Protein AF-A0A2D5JMF5-F1 (afdb_monomer_lite)

Structure (mmCIF, N/CA/C/O backbone):
data_AF-A0A2D5JMF5-F1
#
_entry.id   AF-A0A2D5JMF5-F1
#
loop_
_atom_site.group_PDB
_atom_site.id
_atom_site.type_symbol
_atom_site.label_atom_id
_atom_site.label_alt_id
_atom_site.label_comp_id
_atom_site.label_asym_id
_atom_site.label_entity_id
_atom_site.label_seq_id
_atom_site.pdbx_PDB_ins_code
_atom_site.Cartn_x
_atom_site.Cartn_y
_atom_site.Cartn_z
_atom_site.occupancy
_atom_site.B_iso_or_equiv
_atom_site.auth_seq_id
_atom_site.auth_comp_id
_atom_site.auth_asym_id
_atom_site.auth_atom_id
_atom_site.pdbx_PDB_model_num
ATOM 1 N N . MET A 1 1 ? 34.576 54.317 28.837 1.00 41.66 1 MET A N 1
ATOM 2 C CA . MET A 1 1 ? 33.574 53.953 27.805 1.00 41.66 1 MET A CA 1
ATOM 3 C C . MET A 1 1 ? 33.519 52.434 27.679 1.00 41.66 1 MET A C 1
ATOM 5 O O . MET A 1 1 ? 34.526 51.834 27.333 1.00 41.66 1 MET A O 1
ATOM 9 N N . LYS A 1 2 ? 32.394 51.793 28.027 1.00 44.47 2 LYS A N 1
ATOM 10 C CA . LYS A 1 2 ? 32.221 50.331 27.907 1.00 44.47 2 LYS A CA 1
ATOM 11 C C . LYS A 1 2 ? 31.747 49.997 26.491 1.00 44.47 2 LYS A C 1
ATOM 13 O O . LYS A 1 2 ? 30.650 50.395 26.106 1.00 44.47 2 LYS A O 1
ATOM 18 N N . LEU A 1 3 ? 32.570 49.282 25.722 1.00 55.34 3 LEU A N 1
ATOM 19 C CA . LEU A 1 3 ? 32.181 48.731 24.423 1.00 55.34 3 LEU A CA 1
ATOM 20 C C . LEU A 1 3 ? 31.065 47.698 24.623 1.00 55.34 3 LEU A C 1
ATOM 22 O O . LEU A 1 3 ? 31.270 46.625 25.186 1.00 55.34 3 LEU A O 1
ATOM 26 N N . VAL A 1 4 ? 29.865 48.037 24.161 1.00 51.94 4 VAL A N 1
ATOM 27 C CA . VAL A 1 4 ? 28.694 47.160 24.208 1.00 51.94 4 VAL A CA 1
ATOM 28 C C . VAL A 1 4 ? 28.805 46.129 23.079 1.00 51.94 4 VAL A C 1
ATOM 30 O O . VAL A 1 4 ? 28.358 46.346 21.954 1.00 51.94 4 VAL A O 1
ATOM 33 N N . TRP A 1 5 ? 29.399 44.978 23.398 1.00 46.09 5 TRP A N 1
ATOM 34 C CA . TRP A 1 5 ? 29.569 43.810 22.515 1.00 46.09 5 TRP A CA 1
ATOM 35 C C . TRP A 1 5 ? 28.243 43.145 22.078 1.00 46.09 5 TRP A C 1
ATOM 37 O O . TRP A 1 5 ? 28.237 42.218 21.271 1.00 46.09 5 TRP A O 1
ATOM 47 N N . SER A 1 6 ? 27.087 43.614 22.566 1.00 54.00 6 SER A N 1
ATOM 48 C CA . SER A 1 6 ? 25.776 43.015 22.263 1.00 54.00 6 SER A CA 1
ATOM 49 C C . SER A 1 6 ? 25.267 43.299 20.843 1.00 54.00 6 SER A C 1
ATOM 51 O O . SER A 1 6 ? 24.358 42.614 20.370 1.00 54.00 6 SER A O 1
ATOM 53 N N . LYS A 1 7 ? 25.860 44.264 20.121 1.00 50.06 7 LYS A N 1
ATOM 54 C CA . LYS A 1 7 ? 25.483 44.565 18.727 1.00 50.06 7 LYS A CA 1
ATOM 55 C C . LYS A 1 7 ? 26.023 43.553 17.703 1.00 50.06 7 LYS A C 1
ATOM 57 O O . LYS A 1 7 ? 25.417 43.424 16.644 1.00 50.06 7 LYS A O 1
ATOM 62 N N . PHE A 1 8 ? 27.068 42.781 18.025 1.00 52.00 8 PHE A N 1
ATOM 63 C CA . PHE A 1 8 ? 27.609 41.733 17.138 1.00 52.00 8 PHE A CA 1
ATOM 64 C C . PHE A 1 8 ? 26.951 40.356 17.325 1.00 52.00 8 PHE A C 1
ATOM 66 O O . PHE A 1 8 ? 27.032 39.504 16.443 1.00 52.00 8 PHE A O 1
ATOM 73 N N . ALA A 1 9 ? 26.200 40.147 18.410 1.00 52.56 9 ALA A N 1
ATOM 74 C CA . ALA A 1 9 ? 25.486 38.894 18.684 1.00 52.56 9 ALA A CA 1
ATOM 75 C C . ALA A 1 9 ? 24.238 38.662 17.794 1.00 52.56 9 ALA A C 1
ATOM 77 O O . ALA A 1 9 ? 23.457 37.744 18.037 1.00 52.56 9 ALA A O 1
ATOM 78 N N . LYS A 1 10 ? 24.023 39.498 16.766 1.00 51.50 10 LYS A N 1
ATOM 79 C CA . LYS A 1 10 ? 22.882 39.439 15.832 1.00 51.50 10 LYS A CA 1
ATOM 80 C C . LYS A 1 10 ? 23.223 38.844 14.461 1.00 51.50 10 LYS A C 1
ATOM 82 O O . LYS A 1 10 ? 22.414 38.966 13.540 1.00 51.50 10 LYS A O 1
ATOM 87 N N . ILE A 1 11 ? 24.359 38.158 14.300 1.00 56.47 11 ILE A N 1
ATOM 88 C CA . ILE A 1 11 ? 24.559 37.297 13.126 1.00 56.47 11 ILE A CA 1
ATOM 89 C C . ILE A 1 11 ? 23.639 36.088 13.299 1.00 56.47 11 ILE A C 1
ATOM 91 O O . ILE A 1 11 ? 23.946 35.113 13.984 1.00 56.47 11 ILE A O 1
ATOM 95 N N . LYS A 1 12 ? 22.440 36.221 12.724 1.00 57.72 12 LYS A N 1
ATOM 96 C CA . LYS A 1 12 ? 21.429 35.175 12.599 1.00 57.72 12 LYS A CA 1
ATOM 97 C C . LYS A 1 12 ? 22.134 33.891 12.171 1.00 57.72 12 LYS A C 1
ATOM 99 O O . LYS A 1 12 ? 22.799 33.881 11.140 1.00 57.72 12 LYS A O 1
ATOM 104 N N . LYS A 1 13 ? 21.991 32.845 12.994 1.00 60.16 13 LYS A N 1
ATOM 105 C CA . LYS A 1 13 ? 22.364 31.450 12.719 1.00 60.16 13 LYS A CA 1
ATOM 106 C C . LYS A 1 13 ? 22.439 31.207 11.212 1.00 60.16 13 LYS A C 1
ATOM 108 O O . LYS A 1 13 ? 21.403 31.252 10.552 1.00 60.16 13 LYS A O 1
ATOM 113 N N . ILE A 1 14 ? 23.639 30.961 10.690 1.00 66.56 14 ILE A N 1
ATOM 114 C CA . ILE A 1 14 ? 23.847 30.548 9.301 1.00 66.56 14 ILE A CA 1
ATOM 115 C C . ILE A 1 14 ? 23.024 29.267 9.114 1.00 66.56 14 ILE A C 1
ATOM 117 O O . ILE A 1 14 ? 23.420 28.192 9.570 1.00 66.56 14 ILE A O 1
ATOM 121 N N . GLN A 1 15 ? 21.825 29.385 8.537 1.00 65.81 15 GLN A N 1
ATOM 122 C CA . GLN A 1 15 ? 21.011 28.236 8.164 1.00 65.81 15 GLN A CA 1
ATOM 123 C C . GLN A 1 15 ? 21.788 27.517 7.068 1.00 65.81 15 GLN A C 1
ATOM 125 O O . GLN A 1 15 ? 21.797 27.948 5.918 1.00 65.81 15 GLN A O 1
ATOM 130 N N . LYS A 1 16 ? 22.507 26.453 7.445 1.00 73.62 16 LYS A N 1
ATOM 131 C CA . LYS A 1 16 ? 23.192 25.592 6.484 1.00 73.62 16 LYS A CA 1
ATOM 132 C C . LYS A 1 16 ? 22.157 25.121 5.467 1.00 73.62 16 LYS A C 1
ATOM 134 O O . LYS A 1 16 ? 21.180 24.467 5.837 1.00 73.62 16 LYS A O 1
ATOM 139 N N . LEU A 1 17 ? 22.377 25.476 4.204 1.00 73.44 17 LEU A N 1
ATOM 140 C CA . LEU A 1 17 ? 21.601 24.949 3.090 1.00 73.44 17 LEU A CA 1
ATOM 141 C C . LEU A 1 17 ? 21.678 23.414 3.140 1.00 73.44 17 LEU A C 1
ATOM 143 O O . LEU A 1 17 ? 22.751 22.869 3.429 1.00 73.44 17 LEU A O 1
ATOM 147 N N . PRO A 1 18 ? 20.565 22.698 2.906 1.00 78.50 18 PRO A N 1
ATOM 148 C CA . PRO A 1 18 ? 20.614 21.248 2.812 1.00 78.50 18 PRO A CA 1
ATOM 149 C C . PRO A 1 18 ? 21.610 20.864 1.717 1.00 78.50 18 PRO A C 1
ATOM 151 O O . PRO A 1 18 ? 21.638 21.488 0.657 1.00 78.50 18 PRO A O 1
ATOM 154 N N . ALA A 1 19 ? 22.439 19.853 1.989 1.00 81.62 19 ALA A N 1
ATOM 155 C CA . ALA A 1 19 ? 23.499 19.441 1.080 1.00 81.62 19 ALA A CA 1
ATOM 156 C C . ALA A 1 19 ? 22.953 19.239 -0.342 1.00 81.62 19 ALA A C 1
ATOM 158 O O . ALA A 1 19 ? 21.995 18.484 -0.555 1.00 81.62 19 ALA A O 1
ATOM 159 N N . GLN A 1 20 ? 23.575 19.914 -1.310 1.00 78.94 20 GLN A N 1
ATOM 160 C CA . GLN A 1 20 ? 23.291 19.690 -2.718 1.00 78.94 20 GLN A CA 1
ATOM 161 C C . GLN A 1 20 ? 23.610 18.229 -3.030 1.00 78.94 20 GLN A C 1
ATOM 163 O O . GLN A 1 20 ? 24.711 17.744 -2.764 1.00 78.94 20 GLN A O 1
ATOM 168 N N . LYS A 1 21 ? 22.621 17.499 -3.552 1.00 79.31 21 LYS A N 1
ATOM 169 C CA . LYS A 1 21 ? 22.816 16.100 -3.934 1.00 79.31 21 LYS A CA 1
ATOM 170 C C . LYS A 1 21 ? 23.879 16.060 -5.022 1.00 79.31 21 LYS A C 1
ATOM 172 O O . LYS A 1 21 ? 23.728 16.732 -6.042 1.00 79.31 21 LYS A O 1
ATOM 177 N N . SER A 1 22 ? 24.934 15.285 -4.794 1.00 72.38 22 SER A N 1
ATOM 178 C CA . SER A 1 22 ? 25.987 15.114 -5.783 1.00 72.38 22 SER A CA 1
ATOM 179 C C . SER A 1 22 ? 25.389 14.560 -7.082 1.00 72.38 22 SER A C 1
ATOM 181 O O . SER A 1 22 ? 24.529 13.668 -7.033 1.00 72.38 22 SER A O 1
ATOM 183 N N . PRO A 1 23 ? 25.798 15.094 -8.248 1.00 68.56 23 PRO A N 1
ATOM 184 C CA . PRO A 1 23 ? 25.346 14.567 -9.519 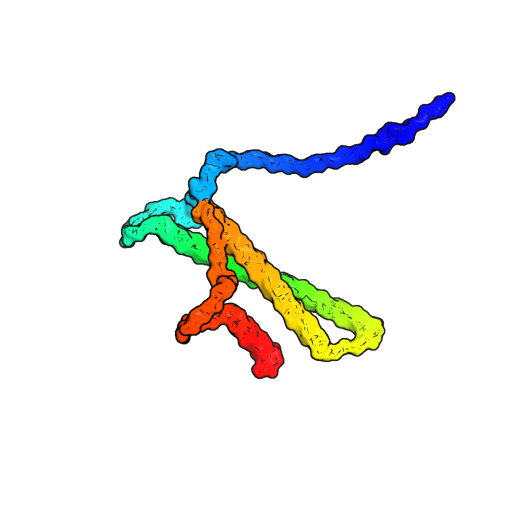1.00 68.56 23 PRO A CA 1
ATOM 185 C C . PRO A 1 23 ? 25.719 13.088 -9.596 1.00 68.56 23 PRO A C 1
ATOM 187 O O . PRO A 1 23 ? 26.860 12.683 -9.373 1.00 68.56 23 PRO A O 1
ATOM 190 N N . THR A 1 24 ? 24.721 12.248 -9.851 1.00 71.62 24 THR A N 1
ATOM 191 C CA . THR A 1 24 ? 24.955 10.815 -9.997 1.00 71.62 24 THR A CA 1
ATOM 192 C C . THR A 1 24 ? 25.774 10.582 -11.261 1.00 71.62 24 THR A C 1
ATOM 194 O O . THR A 1 24 ? 25.461 11.182 -12.282 1.00 71.62 24 THR A O 1
ATOM 197 N N . ARG A 1 25 ? 26.714 9.628 -11.252 1.00 67.00 25 ARG A N 1
ATOM 198 C CA . ARG A 1 25 ? 27.502 9.183 -12.429 1.00 67.00 25 ARG A CA 1
ATOM 199 C C . ARG A 1 25 ? 26.689 8.771 -13.675 1.00 67.00 25 ARG A C 1
ATOM 201 O O . ARG A 1 25 ? 27.258 8.388 -14.687 1.00 67.00 25 ARG A O 1
ATOM 208 N N . PHE A 1 26 ? 25.368 8.769 -13.563 1.00 64.75 26 PHE A N 1
ATOM 209 C CA . PHE A 1 26 ? 24.404 8.354 -14.569 1.00 64.75 26 PHE A CA 1
ATOM 210 C C . PHE A 1 26 ? 23.467 9.496 -14.988 1.00 64.75 26 PHE A C 1
ATOM 212 O O . PHE A 1 26 ? 22.464 9.234 -15.641 1.00 64.75 26 PHE A O 1
ATOM 219 N N . SER A 1 27 ? 23.757 10.747 -14.608 1.00 60.88 27 SER A N 1
ATOM 220 C CA . SER A 1 27 ? 22.922 11.911 -14.935 1.00 60.88 27 SER A CA 1
ATOM 221 C C . SER A 1 27 ? 22.805 12.174 -16.438 1.00 60.88 27 SER A C 1
ATOM 223 O O . SER A 1 27 ? 21.829 12.784 -16.856 1.00 60.88 27 SER A O 1
ATOM 225 N N . SER A 1 28 ? 23.767 11.699 -17.233 1.00 62.78 28 SER A N 1
ATOM 226 C CA . SER A 1 28 ? 23.781 11.794 -18.696 1.00 62.78 28 SER A CA 1
ATOM 227 C C . SER A 1 28 ? 23.199 10.572 -19.418 1.00 62.78 28 SER A C 1
ATOM 229 O O . SER A 1 28 ? 23.090 10.598 -20.637 1.00 62.78 28 SER A O 1
ATOM 231 N N . MET A 1 29 ? 22.844 9.490 -18.709 1.00 71.00 29 MET A N 1
ATOM 232 C CA . MET A 1 29 ? 22.269 8.300 -19.347 1.00 71.00 29 MET A CA 1
ATOM 233 C C . MET A 1 29 ? 20.747 8.395 -19.452 1.00 71.00 29 MET A C 1
ATOM 235 O O . MET A 1 29 ? 20.061 8.743 -18.488 1.00 71.00 29 MET A O 1
ATOM 239 N N . ASP A 1 30 ? 20.215 7.951 -20.591 1.00 79.62 30 ASP A N 1
ATOM 240 C CA . ASP A 1 30 ? 18.777 7.795 -20.786 1.00 79.62 30 ASP A CA 1
ATOM 241 C C . ASP A 1 30 ? 18.142 6.875 -19.733 1.00 79.62 30 ASP A C 1
ATOM 243 O O . ASP A 1 30 ? 18.664 5.816 -19.372 1.00 79.62 30 ASP A O 1
ATOM 247 N N . LYS A 1 31 ? 16.938 7.233 -19.273 1.00 77.88 31 LYS A N 1
ATOM 248 C CA . LYS A 1 31 ? 16.179 6.450 -18.275 1.00 77.88 31 LYS A CA 1
ATOM 249 C C . LYS A 1 31 ? 15.988 4.992 -18.699 1.00 77.88 31 LYS A C 1
ATOM 251 O O . LYS A 1 31 ? 15.959 4.095 -17.857 1.00 77.88 31 LYS A O 1
ATOM 256 N N . GLN A 1 32 ? 15.868 4.764 -20.002 1.00 77.50 32 GLN A N 1
ATOM 257 C CA . GLN A 1 32 ? 15.639 3.448 -20.576 1.00 77.50 32 GLN A CA 1
ATOM 258 C C . GLN A 1 32 ? 16.913 2.594 -20.580 1.00 77.50 32 GLN A C 1
ATOM 260 O O . GLN A 1 32 ? 16.866 1.442 -20.157 1.00 77.50 32 GLN A O 1
ATOM 265 N N . SER A 1 33 ? 18.071 3.174 -20.912 1.00 78.38 33 SER A N 1
ATOM 266 C CA . SER A 1 33 ? 19.358 2.468 -20.848 1.00 78.38 33 SER A CA 1
ATOM 267 C C . SER A 1 33 ? 19.768 2.149 -19.403 1.00 78.38 33 SER A C 1
ATOM 269 O O . SER A 1 33 ? 20.331 1.085 -19.127 1.00 78.38 33 SER A O 1
ATOM 271 N N . LEU A 1 34 ? 19.412 3.013 -18.445 1.00 82.19 34 LEU A N 1
ATOM 272 C CA . LEU A 1 34 ? 19.575 2.745 -17.013 1.00 82.19 34 LEU A CA 1
ATOM 273 C C . LEU A 1 34 ? 18.688 1.605 -16.522 1.00 82.19 34 LEU A C 1
ATOM 275 O O . LEU A 1 34 ? 19.158 0.748 -15.766 1.00 82.19 34 LEU A O 1
ATOM 279 N N . ALA A 1 35 ? 17.428 1.583 -16.953 1.00 81.88 35 ALA A N 1
ATOM 280 C CA . ALA A 1 35 ? 16.506 0.508 -16.626 1.00 81.88 35 ALA A CA 1
ATOM 281 C C . ALA A 1 35 ? 16.967 -0.825 -17.222 1.00 81.88 35 ALA A C 1
ATOM 283 O O . ALA A 1 35 ? 17.000 -1.827 -16.510 1.00 81.88 35 ALA A O 1
ATOM 284 N N . ASP A 1 36 ? 17.430 -0.825 -18.473 1.00 77.75 36 ASP A N 1
ATOM 285 C CA . ASP A 1 36 ? 17.983 -2.010 -19.127 1.00 77.75 36 ASP A CA 1
ATOM 286 C C . ASP A 1 36 ? 19.229 -2.528 -18.408 1.00 77.75 36 ASP A C 1
ATOM 288 O O . ASP A 1 36 ? 19.342 -3.730 -18.158 1.00 77.75 36 ASP A O 1
ATOM 292 N N . LYS A 1 37 ? 20.138 -1.640 -17.988 1.00 81.44 37 LYS A N 1
ATOM 293 C CA . LYS A 1 37 ? 21.310 -2.015 -17.182 1.00 81.44 37 LYS A CA 1
ATOM 294 C C . LYS A 1 37 ? 20.904 -2.591 -15.826 1.00 81.44 37 LYS A C 1
ATOM 296 O O . LYS A 1 37 ? 21.464 -3.594 -15.385 1.00 81.44 37 LYS A O 1
ATOM 301 N N . ALA A 1 38 ? 19.934 -1.979 -15.151 1.00 82.75 38 ALA A N 1
ATOM 302 C CA . ALA A 1 38 ? 19.430 -2.467 -13.871 1.00 82.75 38 ALA A CA 1
ATOM 303 C C . ALA A 1 38 ? 18.726 -3.824 -14.011 1.00 82.75 38 ALA A C 1
ATOM 305 O O . ALA A 1 38 ? 18.891 -4.684 -13.144 1.00 82.75 38 ALA A O 1
ATOM 306 N N . ALA A 1 39 ? 17.971 -4.019 -15.092 1.00 80.75 39 ALA A N 1
ATOM 307 C CA . ALA A 1 39 ? 17.270 -5.258 -15.385 1.00 80.75 39 ALA A CA 1
ATOM 308 C C . ALA A 1 39 ? 18.250 -6.380 -15.727 1.00 80.75 39 ALA A C 1
ATOM 310 O O . ALA A 1 39 ? 18.135 -7.453 -15.143 1.00 80.75 39 ALA A O 1
ATOM 311 N N . ARG A 1 40 ? 19.272 -6.120 -16.558 1.00 78.81 40 ARG A N 1
ATOM 312 C CA . ARG A 1 40 ? 20.356 -7.083 -16.841 1.00 78.81 40 ARG A CA 1
ATOM 313 C C . ARG A 1 40 ? 21.030 -7.571 -15.560 1.00 78.81 40 ARG A C 1
ATOM 315 O O . ARG A 1 40 ? 21.158 -8.766 -15.342 1.00 78.81 40 ARG A O 1
ATOM 322 N N . ARG A 1 41 ? 21.357 -6.652 -14.646 1.00 82.81 41 ARG A N 1
ATOM 323 C CA . ARG A 1 41 ? 21.978 -6.991 -13.352 1.00 82.81 41 ARG A CA 1
ATOM 324 C C . ARG A 1 41 ? 21.094 -7.813 -12.411 1.00 82.81 41 ARG A C 1
ATOM 326 O O . ARG A 1 41 ? 21.614 -8.346 -11.437 1.00 82.81 41 ARG A O 1
ATOM 333 N N . LYS A 1 42 ? 19.772 -7.825 -12.602 1.00 83.06 42 LYS A N 1
ATOM 334 C CA . LYS A 1 42 ? 18.830 -8.487 -11.683 1.00 83.06 42 LYS A CA 1
ATOM 335 C C . LYS A 1 42 ? 18.176 -9.734 -12.242 1.00 83.06 42 LYS A C 1
ATOM 337 O O . LYS A 1 42 ? 17.912 -10.640 -11.464 1.00 83.06 42 LYS A O 1
ATOM 342 N N . PHE A 1 43 ? 17.906 -9.747 -13.536 1.00 78.69 43 PHE A N 1
ATOM 343 C CA . PHE A 1 43 ? 17.177 -10.812 -14.212 1.00 78.69 43 PHE A CA 1
ATOM 344 C C . PHE A 1 43 ? 18.043 -11.571 -15.224 1.00 78.69 43 PHE A C 1
ATOM 346 O O . PHE A 1 43 ? 17.541 -12.510 -15.817 1.00 78.69 43 PHE A O 1
ATOM 353 N N . GLY A 1 44 ? 19.308 -11.179 -15.421 1.00 70.50 44 GLY A N 1
ATOM 354 C CA . GLY A 1 44 ? 20.213 -11.795 -16.393 1.00 70.50 44 GLY A CA 1
ATOM 355 C C . GLY A 1 44 ? 20.299 -11.032 -17.718 1.00 70.50 44 GLY A C 1
ATOM 356 O O . GLY A 1 44 ? 19.461 -10.177 -18.049 1.00 70.50 44 GLY A O 1
ATOM 357 N N . GLU A 1 45 ? 21.367 -11.302 -18.466 1.00 63.25 45 GLU A N 1
ATOM 358 C CA . GLU A 1 45 ? 21.583 -10.771 -19.810 1.00 63.25 45 GLU A CA 1
ATOM 359 C C . GLU A 1 45 ? 20.814 -11.610 -20.841 1.00 63.25 45 GLU A C 1
ATOM 361 O O . GLU A 1 45 ? 20.497 -12.768 -20.602 1.00 63.25 45 GLU A O 1
ATOM 366 N N . GLY A 1 46 ? 20.433 -11.003 -21.968 1.00 53.34 46 GLY A N 1
ATOM 367 C CA . GLY A 1 46 ? 19.413 -11.525 -22.886 1.00 53.34 46 GLY A CA 1
ATOM 368 C C . GLY A 1 46 ? 19.637 -12.931 -23.461 1.00 53.34 46 GLY A C 1
ATOM 369 O O . GLY A 1 46 ? 18.701 -13.424 -24.071 1.00 53.34 46 GLY A O 1
ATOM 370 N N . ALA A 1 47 ? 20.790 -13.578 -23.254 1.00 47.62 47 ALA A N 1
ATOM 371 C CA . ALA A 1 47 ? 21.069 -14.950 -23.686 1.00 47.62 47 ALA A CA 1
ATOM 372 C C . ALA A 1 47 ? 20.144 -15.999 -23.026 1.00 47.62 47 ALA A C 1
ATOM 374 O O . ALA A 1 47 ? 19.685 -16.907 -23.714 1.00 47.62 47 ALA A O 1
ATOM 375 N N . ASP A 1 48 ? 19.752 -15.812 -21.759 1.00 49.69 48 ASP A N 1
ATOM 376 C CA . ASP A 1 48 ? 18.810 -16.716 -21.062 1.00 49.69 48 ASP A CA 1
ATOM 377 C C . ASP A 1 48 ? 17.342 -16.498 -21.475 1.00 49.69 48 ASP A C 1
ATOM 379 O O . ASP A 1 48 ? 16.477 -17.340 -21.242 1.00 49.69 48 ASP A O 1
ATOM 383 N N . PHE A 1 49 ? 17.052 -15.368 -22.127 1.00 49.28 49 PHE A N 1
ATOM 384 C CA . PHE A 1 49 ? 15.743 -15.057 -22.709 1.00 49.28 49 PHE A CA 1
ATOM 385 C C . PHE A 1 49 ? 15.701 -15.284 -24.230 1.00 49.28 49 PHE A C 1
ATOM 387 O O . PHE A 1 49 ? 14.637 -15.126 -24.828 1.00 49.28 49 PHE A O 1
ATOM 394 N N . LEU A 1 50 ? 16.840 -15.605 -24.862 1.00 44.69 50 LEU A N 1
ATOM 395 C CA . LEU A 1 50 ? 16.988 -15.678 -26.319 1.00 44.69 50 LEU A CA 1
ATOM 396 C C . LEU A 1 50 ? 16.659 -17.061 -26.895 1.00 44.69 50 LEU A C 1
ATOM 398 O O . LEU A 1 50 ? 16.219 -17.146 -28.035 1.00 44.69 50 LEU A O 1
ATOM 402 N N . THR A 1 51 ? 16.915 -18.153 -26.175 1.00 47.66 51 THR A N 1
ATOM 403 C CA . THR A 1 51 ? 17.327 -19.387 -26.872 1.00 47.66 51 THR A CA 1
ATOM 404 C C . THR A 1 51 ? 16.310 -20.517 -26.969 1.00 47.66 51 THR A C 1
ATOM 406 O O . THR A 1 51 ? 16.660 -21.549 -27.529 1.00 47.66 51 THR A O 1
ATOM 409 N N . LYS A 1 52 ? 15.057 -20.380 -26.504 1.00 48.81 52 LYS A N 1
ATOM 410 C CA . LYS A 1 52 ? 14.102 -21.505 -26.635 1.00 48.81 52 LYS A CA 1
ATOM 411 C C . LYS A 1 52 ? 12.811 -21.264 -27.409 1.00 48.81 52 LYS A C 1
ATOM 413 O O . LYS A 1 52 ? 12.273 -22.253 -27.888 1.00 48.81 52 LYS A O 1
ATOM 418 N N . GLN A 1 53 ? 12.304 -20.033 -27.573 1.00 47.62 53 GLN A N 1
ATOM 419 C CA . GLN A 1 53 ? 10.959 -19.852 -28.169 1.00 47.62 53 GLN A CA 1
ATOM 420 C C . GLN A 1 53 ? 10.733 -18.615 -29.060 1.00 47.62 53 GLN A C 1
ATOM 422 O O . GLN A 1 53 ? 9.589 -18.297 -29.361 1.00 47.62 53 GLN A O 1
ATOM 427 N N . GLY A 1 54 ? 11.768 -17.886 -29.494 1.00 48.59 54 GLY A N 1
ATOM 428 C CA . GLY A 1 54 ? 11.574 -16.783 -30.458 1.00 48.59 54 GLY A CA 1
ATOM 429 C C . GLY A 1 54 ? 10.689 -15.617 -29.968 1.00 48.59 54 GLY A C 1
ATOM 430 O O . GLY A 1 54 ? 10.288 -14.765 -30.758 1.00 48.59 54 GLY A O 1
ATOM 431 N N . MET A 1 55 ? 10.382 -15.542 -28.669 1.00 52.34 55 MET A N 1
ATOM 432 C CA . MET A 1 55 ? 9.623 -14.439 -28.076 1.00 52.34 55 MET A CA 1
ATOM 433 C C . MET A 1 55 ? 10.495 -13.188 -27.925 1.00 52.34 55 MET A C 1
ATOM 435 O O . MET A 1 55 ? 11.648 -13.260 -27.500 1.00 52.34 55 MET A O 1
ATOM 439 N N . GLN A 1 56 ? 9.929 -12.010 -28.213 1.00 57.97 56 GLN A N 1
ATOM 440 C CA . GLN A 1 56 ? 10.610 -10.726 -28.024 1.00 57.97 56 GLN A CA 1
ATOM 441 C C . GLN A 1 56 ? 11.141 -10.608 -26.582 1.00 57.97 56 GLN A C 1
ATOM 443 O O . GLN A 1 56 ? 10.361 -10.519 -25.632 1.00 57.97 56 GLN A O 1
ATOM 448 N N . THR A 1 57 ? 12.462 -10.550 -26.409 1.00 63.22 57 THR A N 1
ATOM 449 C CA . THR A 1 57 ? 13.184 -10.540 -25.114 1.00 63.22 57 THR A CA 1
ATOM 450 C C . THR A 1 57 ? 12.683 -9.490 -24.114 1.00 63.22 57 THR A C 1
ATOM 452 O O . THR A 1 57 ? 12.702 -9.700 -22.899 1.00 63.22 57 THR A O 1
ATOM 455 N N . LYS A 1 58 ? 12.179 -8.358 -24.620 1.00 64.56 58 LYS A N 1
ATOM 456 C CA . LYS A 1 58 ? 11.581 -7.283 -23.816 1.00 64.56 58 LYS A CA 1
ATOM 457 C C . LYS A 1 58 ? 10.291 -7.720 -23.119 1.00 64.56 58 LYS A C 1
ATOM 459 O O . LYS A 1 58 ? 10.060 -7.316 -21.985 1.00 64.56 58 LYS A O 1
ATOM 464 N N . SER A 1 59 ? 9.477 -8.559 -23.760 1.00 69.38 59 SER A N 1
ATOM 465 C CA . SER A 1 59 ? 8.204 -9.035 -23.205 1.00 69.38 59 SER A CA 1
ATOM 466 C C . SER A 1 59 ? 8.415 -9.986 -22.024 1.00 69.38 59 SER A C 1
ATOM 468 O O . SER A 1 59 ? 7.791 -9.803 -20.980 1.00 69.38 59 SER A O 1
ATOM 470 N N . VAL A 1 60 ? 9.364 -10.923 -22.130 1.00 74.25 60 VAL A N 1
ATOM 471 C CA . VAL A 1 60 ? 9.682 -11.880 -21.056 1.00 74.25 60 VAL A CA 1
ATOM 472 C C . VAL A 1 60 ? 10.304 -11.174 -19.856 1.00 74.25 60 VAL A C 1
ATOM 474 O O . VAL A 1 60 ? 9.899 -11.401 -18.715 1.00 74.25 60 VAL A O 1
ATOM 477 N N . ARG A 1 61 ? 11.221 -10.230 -20.108 1.00 75.31 61 ARG A N 1
ATOM 478 C CA . ARG A 1 61 ? 11.760 -9.347 -19.066 1.00 75.31 61 ARG A CA 1
ATOM 479 C C . ARG A 1 61 ? 10.648 -8.565 -18.373 1.00 75.31 61 ARG A C 1
ATOM 481 O O . ARG A 1 61 ? 10.618 -8.508 -17.148 1.00 75.31 61 ARG A O 1
ATOM 488 N N . ASP A 1 62 ? 9.738 -7.968 -19.133 1.00 80.12 62 ASP A N 1
ATOM 489 C CA . ASP A 1 62 ? 8.627 -7.200 -18.575 1.00 80.12 62 ASP A CA 1
ATOM 490 C C . ASP A 1 62 ? 7.706 -8.057 -17.699 1.00 80.12 62 ASP A C 1
ATOM 492 O O . ASP A 1 62 ? 7.207 -7.563 -16.684 1.00 80.12 62 ASP A O 1
ATOM 496 N N . VAL A 1 63 ? 7.483 -9.322 -18.064 1.00 83.25 63 VAL A N 1
ATOM 497 C CA . VAL A 1 63 ? 6.728 -10.290 -17.253 1.00 83.25 63 VAL A CA 1
ATOM 498 C C . VAL A 1 63 ? 7.481 -10.612 -15.962 1.00 83.25 63 VAL A C 1
ATOM 500 O O . VAL A 1 63 ? 6.924 -10.432 -14.881 1.00 83.25 63 VAL A O 1
ATOM 503 N N . ALA A 1 64 ? 8.768 -10.956 -16.039 1.00 84.31 64 ALA A N 1
ATOM 504 C CA . ALA A 1 64 ? 9.588 -11.242 -14.858 1.00 84.31 64 ALA A CA 1
ATOM 505 C C . ALA A 1 64 ? 9.670 -10.045 -13.890 1.00 84.31 64 ALA A C 1
ATOM 507 O O . ALA A 1 64 ? 9.574 -10.199 -12.668 1.00 84.31 64 ALA A O 1
ATOM 508 N N . VAL A 1 65 ? 9.790 -8.824 -14.426 1.00 86.06 65 VAL A N 1
ATOM 509 C CA . VAL A 1 65 ? 9.765 -7.588 -13.632 1.00 86.06 65 VAL A CA 1
ATOM 510 C C . VAL A 1 65 ? 8.415 -7.406 -12.947 1.00 86.06 65 VAL A C 1
ATOM 512 O O . VAL A 1 65 ? 8.387 -7.043 -11.769 1.00 86.06 65 VAL A O 1
ATOM 515 N N . LYS A 1 66 ? 7.302 -7.641 -13.654 1.00 85.31 66 LYS A N 1
ATOM 516 C CA . LYS A 1 66 ? 5.956 -7.556 -13.070 1.00 85.31 66 LYS A CA 1
ATOM 517 C C . LYS A 1 66 ? 5.785 -8.568 -11.942 1.00 85.31 66 LYS A C 1
ATOM 519 O O . LYS A 1 66 ? 5.361 -8.165 -10.865 1.00 85.31 66 LYS A O 1
ATOM 524 N N . ASP A 1 67 ? 6.178 -9.822 -12.130 1.00 87.12 67 ASP A N 1
ATOM 525 C CA . ASP A 1 67 ? 6.064 -10.857 -11.095 1.00 87.12 67 ASP A CA 1
ATOM 526 C C . ASP A 1 67 ? 6.884 -10.516 -9.852 1.00 87.12 67 ASP A C 1
ATOM 528 O O . ASP A 1 67 ? 6.408 -10.622 -8.716 1.00 87.12 67 ASP A O 1
ATOM 532 N N . TYR A 1 68 ? 8.109 -10.031 -10.051 1.00 89.06 68 TYR A N 1
ATOM 533 C CA . TYR A 1 68 ? 8.941 -9.545 -8.957 1.00 89.06 68 TYR A CA 1
ATOM 534 C C . TYR A 1 68 ? 8.309 -8.336 -8.249 1.00 89.06 68 TYR A C 1
ATOM 536 O O . TYR A 1 68 ? 8.274 -8.282 -7.015 1.00 89.06 68 TYR A O 1
ATOM 544 N N . ALA A 1 69 ? 7.761 -7.386 -9.010 1.00 89.31 69 ALA A N 1
ATOM 545 C CA . ALA A 1 69 ? 7.064 -6.226 -8.469 1.00 89.31 69 ALA A CA 1
ATOM 546 C C . ALA A 1 69 ? 5.821 -6.632 -7.665 1.00 89.31 69 ALA A C 1
ATOM 548 O O . ALA A 1 69 ? 5.617 -6.089 -6.582 1.00 89.31 69 ALA A O 1
ATOM 549 N N . LEU A 1 70 ? 5.045 -7.620 -8.122 1.00 89.19 70 LEU A N 1
ATOM 550 C CA . LEU A 1 70 ? 3.882 -8.159 -7.406 1.00 89.19 70 LEU A CA 1
ATOM 551 C C . LEU A 1 70 ? 4.286 -8.846 -6.099 1.00 89.19 70 LEU A C 1
ATOM 553 O O . LEU A 1 70 ? 3.664 -8.621 -5.058 1.00 89.19 70 LEU A O 1
ATOM 557 N N . LYS A 1 71 ? 5.357 -9.650 -6.105 1.00 91.25 71 LYS A N 1
ATOM 558 C CA . LYS A 1 71 ? 5.893 -10.266 -4.877 1.00 91.25 71 LYS A CA 1
ATOM 559 C C . LYS A 1 71 ? 6.305 -9.199 -3.861 1.00 91.25 71 LYS A C 1
ATOM 561 O O . LYS A 1 71 ? 5.960 -9.291 -2.679 1.00 91.25 71 LYS A O 1
ATOM 566 N N . ALA A 1 72 ? 7.004 -8.162 -4.316 1.00 91.19 72 ALA A N 1
ATOM 567 C CA . ALA A 1 72 ? 7.422 -7.051 -3.469 1.00 91.19 72 ALA A CA 1
ATOM 568 C C . ALA A 1 72 ? 6.236 -6.213 -2.966 1.00 91.19 72 ALA A C 1
ATOM 570 O O . ALA A 1 72 ? 6.203 -5.851 -1.789 1.00 91.19 72 ALA A O 1
ATOM 571 N N . GLU A 1 73 ? 5.250 -5.946 -3.820 1.00 90.50 73 GLU A N 1
ATOM 572 C CA . GLU A 1 73 ? 4.003 -5.265 -3.471 1.00 90.50 73 GLU A CA 1
ATOM 573 C C . GLU A 1 73 ? 3.274 -6.006 -2.351 1.00 90.50 73 GLU A C 1
ATOM 575 O O . GLU A 1 73 ? 2.962 -5.406 -1.324 1.00 90.50 73 GLU A O 1
ATOM 580 N N . ASN A 1 74 ? 3.093 -7.320 -2.492 1.00 91.00 74 ASN A N 1
ATOM 581 C CA . ASN A 1 74 ? 2.432 -8.161 -1.494 1.00 91.00 74 ASN A CA 1
ATOM 582 C C . ASN A 1 74 ? 3.176 -8.139 -0.159 1.00 91.00 74 ASN A C 1
ATOM 584 O O . ASN A 1 74 ? 2.575 -7.911 0.893 1.00 91.00 74 ASN A O 1
ATOM 588 N N . LYS A 1 75 ? 4.502 -8.309 -0.194 1.00 93.38 75 LYS A N 1
ATOM 589 C CA . LYS A 1 75 ? 5.338 -8.249 1.011 1.00 93.38 75 LYS A CA 1
ATOM 590 C C . LYS A 1 75 ? 5.212 -6.893 1.705 1.00 93.38 75 LYS A C 1
ATOM 592 O O . LYS A 1 75 ? 5.076 -6.830 2.928 1.00 93.38 75 LYS A O 1
ATOM 597 N N . MET A 1 76 ? 5.234 -5.804 0.939 1.00 92.12 76 MET A N 1
ATOM 598 C CA . MET A 1 76 ? 5.081 -4.449 1.466 1.00 92.12 76 MET A CA 1
ATOM 599 C C . MET A 1 76 ? 3.683 -4.204 2.023 1.00 92.12 76 MET A C 1
ATOM 601 O O . MET A 1 76 ? 3.567 -3.607 3.094 1.00 92.12 76 MET A O 1
ATOM 605 N N . PHE A 1 77 ? 2.646 -4.704 1.355 1.00 93.19 77 PHE A N 1
ATOM 606 C CA . PHE A 1 77 ? 1.261 -4.619 1.800 1.00 93.19 77 PHE A CA 1
ATOM 607 C C . PHE A 1 77 ? 1.086 -5.279 3.169 1.00 93.19 77 PHE A C 1
ATOM 609 O O . PHE A 1 77 ? 0.728 -4.601 4.125 1.00 93.19 77 PHE A O 1
ATOM 616 N N . PHE A 1 78 ? 1.424 -6.562 3.319 1.00 93.31 78 PHE A N 1
ATOM 617 C CA . PHE A 1 78 ? 1.223 -7.259 4.596 1.00 93.31 78 PHE A CA 1
ATOM 618 C C . PHE A 1 78 ? 2.110 -6.707 5.715 1.00 93.31 78 PHE A C 1
ATOM 620 O O . PHE A 1 78 ? 1.662 -6.573 6.855 1.00 93.31 78 PHE A O 1
ATOM 627 N N . ARG A 1 79 ? 3.350 -6.309 5.401 1.00 95.00 79 ARG A N 1
ATOM 628 C CA . ARG A 1 79 ? 4.246 -5.684 6.384 1.00 95.00 79 ARG A CA 1
ATOM 629 C C . ARG A 1 79 ? 3.678 -4.368 6.915 1.00 95.00 79 ARG A C 1
ATOM 631 O O . ARG A 1 79 ? 3.716 -4.122 8.119 1.00 95.00 79 ARG A O 1
ATOM 638 N N . THR A 1 80 ? 3.175 -3.516 6.026 1.00 93.69 80 THR A N 1
ATOM 639 C CA . THR A 1 80 ? 2.598 -2.218 6.405 1.00 93.69 80 THR A CA 1
ATOM 640 C C . THR A 1 80 ? 1.251 -2.391 7.091 1.00 93.69 80 THR A C 1
ATOM 642 O O . THR A 1 80 ? 1.042 -1.788 8.140 1.00 93.69 80 THR A O 1
ATOM 645 N N . LEU A 1 81 ? 0.395 -3.283 6.592 1.00 93.50 81 LEU A N 1
ATOM 646 C CA . LEU A 1 81 ? -0.891 -3.615 7.199 1.00 93.50 81 LEU A CA 1
ATOM 647 C C . LEU A 1 81 ? -0.721 -4.072 8.650 1.00 93.50 81 LEU A C 1
ATOM 649 O O . LEU A 1 81 ? -1.341 -3.504 9.545 1.00 93.50 81 LEU A O 1
ATOM 653 N N . ASN A 1 82 ? 0.168 -5.034 8.908 1.00 92.50 82 ASN A N 1
ATOM 654 C CA . ASN A 1 82 ? 0.403 -5.547 10.258 1.00 92.50 82 ASN A CA 1
ATOM 655 C C . ASN A 1 82 ? 0.944 -4.468 11.204 1.00 92.50 82 ASN A C 1
ATOM 657 O O . ASN A 1 82 ? 0.524 -4.390 12.360 1.00 92.50 82 ASN A O 1
ATOM 661 N N . LYS A 1 83 ? 1.848 -3.610 10.720 1.00 95.12 83 LYS A N 1
ATOM 662 C CA . LYS A 1 83 ? 2.383 -2.485 11.499 1.00 95.12 83 LYS A CA 1
ATOM 663 C C . LYS A 1 83 ? 1.287 -1.479 11.862 1.00 95.12 83 LYS A C 1
ATOM 665 O O . LYS A 1 83 ? 1.163 -1.095 13.025 1.00 95.12 83 LYS A O 1
ATOM 670 N N . GLU A 1 84 ? 0.488 -1.070 10.884 1.00 92.81 84 GLU A N 1
ATOM 671 C CA . GLU A 1 84 ? -0.573 -0.077 11.067 1.00 92.81 84 GLU A CA 1
ATOM 672 C C . GLU A 1 84 ? -1.721 -0.622 11.923 1.00 92.81 84 GLU A C 1
ATOM 674 O O . GLU A 1 84 ? -2.224 0.091 12.789 1.00 92.81 84 GLU A O 1
ATOM 679 N N . LEU A 1 85 ? -2.091 -1.898 11.763 1.00 92.94 85 LEU A N 1
ATOM 680 C CA . LEU A 1 85 ? -3.096 -2.550 12.607 1.00 92.94 85 LEU A CA 1
ATOM 681 C C . LEU A 1 85 ? -2.644 -2.624 14.066 1.00 92.94 85 LEU A C 1
ATOM 683 O O . LEU A 1 85 ? -3.430 -2.310 14.960 1.00 92.94 85 LEU A O 1
ATOM 687 N N . LYS A 1 86 ? -1.379 -2.986 14.326 1.00 94.06 86 LYS A N 1
ATOM 688 C CA . LYS A 1 86 ? -0.812 -2.965 15.685 1.00 94.06 86 LYS A CA 1
ATOM 689 C C . LYS A 1 86 ? -0.865 -1.557 16.282 1.00 94.06 86 LYS A C 1
ATOM 691 O O . LYS A 1 86 ? -1.371 -1.390 17.389 1.00 94.06 86 LYS A O 1
ATOM 696 N N . SER A 1 87 ? -0.433 -0.540 15.532 1.00 93.31 87 SER A N 1
ATOM 697 C CA . SER A 1 87 ? -0.510 0.860 15.977 1.00 93.31 87 SER A CA 1
ATOM 698 C C . SER A 1 87 ? -1.951 1.296 16.260 1.00 93.31 87 SER A C 1
ATOM 700 O O . SER A 1 87 ? -2.222 1.908 17.293 1.00 93.31 87 SER A O 1
ATOM 702 N N . SER A 1 88 ? -2.895 0.938 15.385 1.00 93.12 88 SER A N 1
ATOM 703 C CA . SER A 1 88 ? -4.312 1.249 15.568 1.00 93.12 88 SER A CA 1
ATOM 704 C C . SER A 1 88 ? -4.874 0.597 16.829 1.00 93.12 88 SER A C 1
ATOM 706 O O . SER A 1 88 ? -5.561 1.269 17.591 1.00 93.12 88 SER A O 1
ATOM 708 N N . ARG A 1 89 ? -4.567 -0.682 17.084 1.00 91.12 89 ARG A N 1
ATOM 709 C CA . ARG A 1 89 ? -5.023 -1.402 18.287 1.00 91.12 89 ARG A CA 1
ATOM 710 C C . ARG A 1 89 ? -4.505 -0.748 19.564 1.00 91.12 89 ARG A C 1
ATOM 712 O O . ARG A 1 89 ? -5.291 -0.547 20.484 1.00 91.12 89 ARG A O 1
ATOM 719 N N . ILE A 1 90 ? -3.228 -0.362 19.594 1.00 94.31 90 ILE A N 1
ATOM 720 C CA . ILE A 1 90 ? -2.621 0.336 20.738 1.00 94.31 90 ILE A CA 1
ATOM 721 C C . ILE A 1 90 ? -3.327 1.673 20.986 1.00 94.31 90 ILE A C 1
ATOM 723 O O . ILE A 1 90 ? -3.713 1.960 22.116 1.00 94.31 90 ILE A O 1
ATOM 727 N N . LYS A 1 91 ? -3.573 2.465 19.935 1.00 92.50 91 LYS A N 1
ATOM 728 C CA . LYS A 1 91 ? -4.293 3.746 20.045 1.00 92.50 91 LYS A CA 1
ATOM 729 C C . LYS A 1 91 ? -5.719 3.563 20.561 1.00 92.50 91 LYS A C 1
ATOM 731 O O . LYS A 1 91 ? -6.146 4.298 21.447 1.00 92.50 91 LYS A O 1
ATOM 736 N N . THR A 1 92 ? -6.448 2.577 20.040 1.00 91.00 92 THR A N 1
ATOM 737 C CA . THR A 1 92 ? -7.809 2.273 20.499 1.00 91.00 92 THR A CA 1
ATOM 738 C C . THR A 1 92 ? -7.812 1.815 21.957 1.00 91.00 92 THR A C 1
ATOM 740 O O . THR A 1 92 ? -8.615 2.312 22.739 1.00 91.00 92 THR A O 1
ATOM 743 N N . ALA A 1 93 ? -6.900 0.923 22.353 1.00 90.19 93 ALA A N 1
ATOM 744 C CA . ALA A 1 93 ? -6.786 0.454 23.733 1.00 90.19 93 ALA A CA 1
ATOM 745 C C . ALA A 1 93 ? -6.422 1.590 24.704 1.00 90.19 93 ALA A C 1
ATOM 747 O O . ALA A 1 93 ? -7.059 1.727 25.747 1.00 90.19 93 ALA A O 1
ATOM 748 N N . GLY A 1 94 ? -5.458 2.441 24.338 1.00 92.44 94 GLY A N 1
ATOM 749 C CA . GLY A 1 94 ? -5.075 3.618 25.121 1.00 92.44 94 GLY A CA 1
ATOM 750 C C . GLY A 1 94 ? -6.225 4.612 25.286 1.00 92.44 94 GLY A C 1
ATOM 751 O O . GLY A 1 94 ? -6.491 5.063 26.398 1.00 92.44 94 GLY A O 1
ATOM 752 N N . GLY A 1 95 ? -6.972 4.880 24.210 1.00 90.75 95 GLY A N 1
ATOM 753 C CA . GLY A 1 95 ? -8.169 5.724 24.260 1.00 90.75 95 GLY A CA 1
ATOM 754 C C . GLY A 1 95 ? -9.250 5.163 25.187 1.00 90.75 95 GLY A C 1
ATOM 755 O O . GLY A 1 95 ? -9.791 5.894 26.011 1.00 90.75 95 GLY A O 1
ATOM 756 N N . ILE A 1 96 ? -9.518 3.854 25.121 1.00 90.81 96 ILE A N 1
ATOM 757 C CA . ILE A 1 96 ? -10.479 3.188 26.016 1.00 90.81 96 ILE A CA 1
ATOM 758 C C . ILE A 1 96 ? -10.011 3.261 27.473 1.00 90.81 96 ILE A C 1
ATOM 760 O O . ILE A 1 96 ? -10.820 3.555 28.350 1.00 90.81 96 ILE A O 1
ATOM 764 N N . LYS A 1 97 ? -8.722 3.019 27.747 1.00 91.62 97 LYS A N 1
ATOM 765 C CA . LYS A 1 97 ? -8.158 3.113 29.102 1.00 91.62 97 LYS A CA 1
ATOM 766 C C . LYS A 1 97 ? -8.310 4.527 29.669 1.00 91.62 97 LYS A C 1
ATOM 768 O O . LYS A 1 97 ? -8.752 4.668 30.803 1.00 91.62 97 LYS A O 1
ATOM 773 N N . GLY A 1 98 ? -8.018 5.557 28.873 1.00 92.38 98 GLY A N 1
ATOM 774 C CA . GLY A 1 98 ? -8.192 6.954 29.279 1.00 92.38 98 GLY A CA 1
ATOM 775 C C . GLY A 1 98 ? -9.653 7.327 29.547 1.00 92.38 98 GLY A C 1
ATOM 776 O O . GLY A 1 98 ? -9.943 8.003 30.527 1.00 92.38 98 GLY A O 1
ATOM 777 N N . LEU A 1 99 ? -10.584 6.845 28.722 1.00 90.75 99 LEU A N 1
ATOM 778 C CA . LEU A 1 99 ? -12.022 7.051 28.927 1.00 90.75 99 LEU A CA 1
ATOM 779 C C . LEU A 1 99 ? -12.520 6.380 30.212 1.00 90.75 99 LEU A C 1
ATOM 781 O O . LEU A 1 99 ? -13.235 7.006 30.996 1.00 90.75 99 LEU A O 1
ATOM 785 N N . LYS A 1 100 ? -12.090 5.142 30.470 1.00 89.12 100 LYS A N 1
ATOM 786 C CA . LYS A 1 100 ? -12.412 4.435 31.715 1.00 89.12 100 LYS A CA 1
ATOM 787 C C . LYS A 1 100 ? -11.829 5.129 32.946 1.00 89.12 100 LYS A C 1
ATOM 789 O O . LYS A 1 100 ? -12.523 5.233 33.947 1.00 89.12 100 LYS A O 1
ATOM 794 N N . ALA A 1 101 ? -10.601 5.643 32.862 1.00 91.19 101 ALA A N 1
ATOM 795 C CA . ALA A 1 101 ? -9.979 6.399 33.953 1.00 91.19 101 ALA A CA 1
ATOM 796 C C . ALA A 1 101 ? -10.745 7.691 34.294 1.00 91.19 101 ALA A C 1
ATOM 798 O O . ALA A 1 101 ? -10.743 8.120 35.438 1.00 91.19 101 ALA A O 1
ATOM 799 N N . LYS A 1 102 ? -11.446 8.281 33.317 1.00 91.75 102 LYS A N 1
ATOM 800 C CA . LYS A 1 102 ? -12.337 9.438 33.507 1.00 91.75 102 LYS A CA 1
ATOM 801 C C . LYS A 1 102 ? -13.759 9.056 33.952 1.00 91.75 102 LYS A C 1
ATOM 803 O O . LYS A 1 102 ? -14.653 9.889 33.885 1.00 91.75 102 LYS A O 1
ATOM 808 N N . GLY A 1 103 ? -14.003 7.793 34.311 1.00 89.25 103 GLY A N 1
ATOM 809 C CA . GLY A 1 103 ? -15.323 7.301 34.723 1.00 89.25 103 GLY A CA 1
ATOM 810 C C . GLY A 1 103 ? -16.342 7.146 33.587 1.00 89.25 103 GLY A C 1
ATOM 811 O O . GLY A 1 103 ? -17.503 6.834 33.838 1.00 89.25 103 GLY A O 1
ATOM 812 N N . THR A 1 104 ? -15.947 7.329 32.322 1.00 90.12 104 THR A N 1
ATOM 813 C CA . THR A 1 104 ? -16.892 7.244 31.197 1.00 90.12 104 THR A CA 1
ATOM 814 C C . THR A 1 104 ? -17.156 5.792 30.785 1.00 90.12 104 THR A C 1
ATOM 816 O O . THR A 1 104 ? -16.234 5.000 30.556 1.00 90.12 104 THR A O 1
ATOM 819 N N . LYS A 1 105 ? -18.438 5.425 30.651 1.00 87.62 105 LYS A N 1
ATOM 820 C CA . LYS A 1 105 ? -18.850 4.097 30.175 1.00 87.62 105 LYS A CA 1
ATOM 821 C C . LYS A 1 105 ? -18.635 4.005 28.666 1.00 87.62 105 LYS A C 1
ATOM 823 O O . LYS A 1 105 ? -19.246 4.736 27.894 1.00 87.62 105 LYS A O 1
ATOM 828 N N . VAL A 1 106 ? -17.783 3.076 28.233 1.00 86.25 106 VAL A N 1
ATOM 829 C CA . VAL A 1 106 ? -17.511 2.851 26.806 1.00 86.25 106 VAL A CA 1
ATOM 830 C C . VAL A 1 106 ? -18.363 1.680 26.296 1.00 86.25 106 VAL A C 1
ATOM 832 O O . VAL A 1 106 ? -18.084 0.534 26.660 1.00 86.25 106 VAL A O 1
ATOM 835 N N . PRO A 1 107 ? -19.396 1.917 25.464 1.00 90.00 107 PRO A N 1
ATOM 836 C CA . PRO A 1 107 ? -20.239 0.843 24.947 1.00 90.00 107 PRO A CA 1
ATOM 837 C C . PRO A 1 107 ? -19.490 -0.049 23.944 1.00 90.00 107 PRO A C 1
ATOM 839 O O . PRO A 1 107 ? -18.649 0.410 23.173 1.00 90.00 107 PRO A O 1
ATOM 842 N N . LYS A 1 108 ? -19.840 -1.342 23.887 1.00 88.44 108 LYS A N 1
ATOM 843 C CA . LYS A 1 108 ? -19.213 -2.312 22.962 1.00 88.44 108 LYS A CA 1
ATOM 844 C C . LYS A 1 108 ? -19.312 -1.870 21.493 1.00 88.44 108 LYS A C 1
ATOM 846 O O . LYS A 1 108 ? -18.345 -2.000 20.744 1.00 88.44 108 LYS A O 1
ATOM 851 N N . ALA A 1 109 ? -20.439 -1.272 21.101 1.00 89.25 109 ALA A N 1
ATOM 852 C CA . ALA A 1 109 ? -20.665 -0.786 19.741 1.00 89.25 109 ALA A CA 1
ATOM 853 C C . ALA A 1 109 ? -19.699 0.343 19.329 1.00 89.25 109 ALA A C 1
ATOM 855 O O . ALA A 1 109 ? -19.262 0.392 18.178 1.00 89.25 109 ALA A O 1
ATOM 856 N N . SER A 1 110 ? -19.315 1.239 20.248 1.00 87.75 110 SER A N 1
ATOM 857 C CA . SER A 1 110 ? -18.355 2.307 19.931 1.00 87.75 110 SER A CA 1
ATOM 858 C C . SER A 1 110 ? -16.935 1.758 19.779 1.00 87.75 110 SER A C 1
ATOM 860 O O . SER A 1 110 ? -16.213 2.170 18.870 1.00 87.75 110 SER A O 1
ATOM 862 N N . ILE A 1 111 ? -16.565 0.758 20.587 1.00 88.25 111 ILE A N 1
ATOM 863 C CA . ILE A 1 111 ? -15.299 0.021 20.452 1.00 88.25 111 ILE A CA 1
ATOM 864 C C . ILE A 1 111 ? -15.238 -0.676 19.092 1.00 88.25 111 ILE A C 1
ATOM 866 O O . ILE A 1 111 ? -14.218 -0.599 18.405 1.00 88.25 111 ILE A O 1
ATOM 870 N N . PHE A 1 112 ? -16.330 -1.323 18.685 1.00 87.56 112 PHE A N 1
ATOM 871 C CA . PHE A 1 112 ? -16.432 -1.978 17.386 1.00 87.56 112 PHE A CA 1
ATOM 872 C C . PHE A 1 112 ? -16.234 -0.981 16.239 1.00 87.56 112 PHE A C 1
ATOM 874 O O . PHE A 1 112 ? -15.332 -1.164 15.422 1.00 87.56 112 PHE A O 1
ATOM 881 N N . LYS A 1 113 ? -16.982 0.132 16.236 1.00 89.81 113 LYS A N 1
ATOM 882 C CA . LYS A 1 113 ? -16.836 1.212 15.240 1.00 89.81 113 LYS A CA 1
ATOM 883 C C . LYS A 1 113 ? -15.414 1.784 15.200 1.00 89.81 113 LYS A C 1
ATOM 885 O O . LYS A 1 113 ? -14.888 2.084 14.128 1.00 89.81 113 LYS A O 1
ATOM 890 N N . ALA A 1 114 ? -14.762 1.932 16.353 1.00 88.81 114 ALA A N 1
ATOM 891 C CA . ALA A 1 114 ? -13.386 2.417 16.423 1.00 88.81 114 ALA A CA 1
ATOM 892 C C . ALA A 1 114 ? -12.390 1.419 15.808 1.00 88.81 114 ALA A C 1
ATOM 894 O O . ALA A 1 114 ? -11.508 1.824 15.045 1.00 88.81 114 ALA A O 1
ATOM 895 N N . LYS A 1 115 ? -12.547 0.119 16.093 1.00 88.81 115 LYS A N 1
ATOM 896 C CA . LYS A 1 115 ? -11.715 -0.951 15.522 1.00 88.81 115 LYS A CA 1
ATOM 897 C C . LYS A 1 115 ? -11.882 -1.052 14.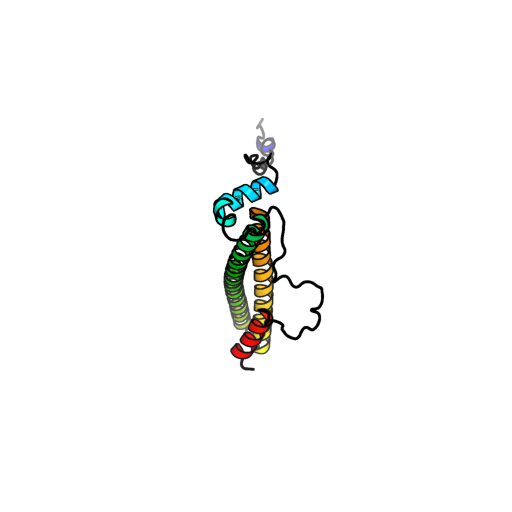006 1.00 88.81 115 LYS A C 1
ATOM 899 O O . LYS A 1 115 ? -10.875 -1.095 13.300 1.00 88.81 115 LYS A O 1
ATOM 904 N N . THR A 1 116 ? -13.115 -1.033 13.498 1.00 89.75 116 THR A N 1
ATOM 905 C CA . THR A 1 116 ? -13.388 -1.113 12.052 1.00 89.75 116 THR A CA 1
ATOM 906 C C . THR A 1 116 ? -12.840 0.105 11.311 1.00 89.75 116 THR A C 1
ATOM 908 O O . THR A 1 116 ? -12.127 -0.048 10.320 1.00 89.75 116 THR A O 1
ATOM 911 N N . LYS A 1 117 ? -13.053 1.319 11.837 1.00 91.88 117 LYS A N 1
ATOM 912 C CA . LYS A 1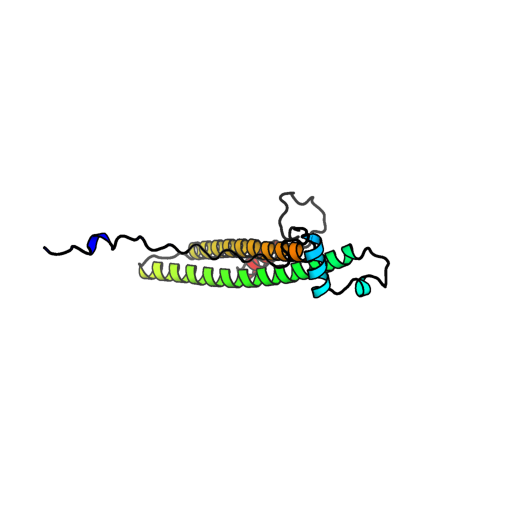 117 ? -12.471 2.553 11.278 1.00 91.88 117 LYS A CA 1
ATOM 913 C C . LYS A 1 117 ? -10.942 2.504 11.253 1.00 91.88 117 LYS A C 1
ATOM 915 O O . LYS A 1 117 ? -10.330 2.943 10.279 1.00 91.88 117 LYS A O 1
ATOM 920 N N . GLY A 1 118 ? -10.328 1.971 12.308 1.00 89.69 118 GLY A N 1
ATOM 921 C CA . GLY A 1 118 ? -8.889 1.728 12.377 1.00 89.69 118 GLY A CA 1
ATOM 922 C C . GLY A 1 118 ? -8.407 0.778 11.281 1.00 89.69 118 GLY A C 1
ATOM 923 O O . GLY A 1 118 ? -7.507 1.127 10.521 1.00 89.69 118 GLY A O 1
ATOM 924 N N . ALA A 1 119 ? -9.069 -0.372 11.135 1.00 90.06 119 ALA A N 1
ATOM 925 C CA . ALA A 1 119 ? -8.740 -1.376 10.127 1.00 90.06 119 ALA A CA 1
ATOM 926 C C . ALA A 1 119 ? -8.832 -0.832 8.693 1.00 90.06 119 ALA A C 1
ATOM 928 O O . ALA A 1 119 ? -7.903 -1.025 7.909 1.00 90.06 119 ALA A O 1
ATOM 929 N N . ILE A 1 120 ? -9.889 -0.081 8.367 1.00 92.06 120 ILE A N 1
ATOM 930 C CA . ILE A 1 120 ? -10.062 0.544 7.044 1.00 92.06 120 ILE A CA 1
ATOM 931 C C . 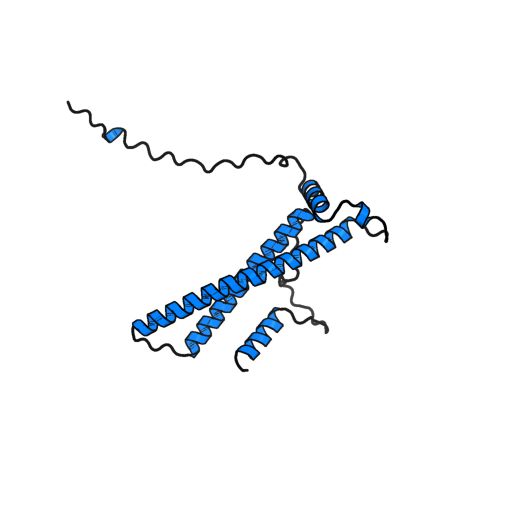ILE A 1 120 ? -8.926 1.536 6.755 1.00 92.06 120 ILE A C 1
ATOM 933 O O . ILE A 1 120 ? -8.344 1.531 5.669 1.00 92.06 120 ILE A O 1
ATOM 937 N N . LYS A 1 121 ? -8.557 2.373 7.734 1.00 92.81 121 LYS A N 1
ATOM 938 C CA . LYS A 1 121 ? -7.435 3.314 7.585 1.00 92.81 121 LYS A CA 1
ATOM 939 C C . LYS A 1 121 ? -6.108 2.584 7.364 1.00 92.81 121 LYS A C 1
ATOM 941 O O . LYS A 1 121 ? -5.348 2.975 6.476 1.00 92.81 121 LYS A O 1
ATOM 946 N N . SER A 1 122 ? -5.840 1.526 8.131 1.00 92.44 122 SER A N 1
ATOM 947 C CA . SER A 1 122 ? -4.637 0.698 7.978 1.00 92.44 122 SER A CA 1
ATOM 948 C C . SER A 1 122 ? -4.578 0.031 6.603 1.00 92.44 122 SER A C 1
ATOM 950 O O . SER A 1 122 ? -3.535 0.071 5.951 1.00 92.44 122 SER A O 1
ATOM 952 N N . TYR A 1 123 ? -5.702 -0.506 6.129 1.00 91.75 123 TYR A N 1
ATOM 953 C CA . TYR A 1 123 ? -5.829 -1.107 4.802 1.00 91.75 123 TYR A CA 1
ATOM 954 C C . TYR A 1 123 ? -5.516 -0.104 3.685 1.00 91.75 123 TYR A C 1
ATOM 956 O O . TYR A 1 123 ? -4.666 -0.360 2.830 1.00 91.75 123 TYR A O 1
ATOM 964 N N . ASN A 1 124 ? -6.118 1.087 3.732 1.00 91.75 124 ASN A N 1
ATOM 965 C CA . ASN A 1 124 ? -5.871 2.134 2.739 1.00 91.75 124 ASN A CA 1
ATOM 966 C C . ASN A 1 124 ? -4.400 2.572 2.719 1.00 91.75 124 ASN A C 1
ATOM 968 O O . ASN A 1 124 ? -3.810 2.734 1.649 1.00 91.75 124 ASN A O 1
ATOM 972 N N . LYS A 1 125 ? -3.770 2.707 3.892 1.00 92.81 125 LYS A N 1
ATOM 973 C CA . LYS A 1 125 ? -2.344 3.049 3.993 1.00 92.81 125 LYS A CA 1
ATOM 974 C C . LYS A 1 125 ? -1.448 1.948 3.416 1.00 92.81 125 LYS A C 1
ATOM 976 O O . LYS A 1 125 ? -0.502 2.251 2.681 1.00 92.81 125 LYS A O 1
ATOM 981 N N . ALA A 1 126 ? -1.754 0.687 3.709 1.00 92.56 126 ALA A N 1
ATOM 982 C CA . ALA A 1 126 ? -1.038 -0.462 3.165 1.00 92.56 126 ALA A CA 1
ATOM 983 C C . ALA A 1 126 ? -1.164 -0.535 1.635 1.00 92.56 126 ALA A C 1
ATOM 985 O O . ALA A 1 126 ? -0.178 -0.760 0.934 1.00 92.56 126 ALA A O 1
ATOM 986 N N . ASN A 1 127 ? -2.345 -0.239 1.094 1.00 90.88 127 ASN A N 1
ATOM 987 C CA . ASN A 1 127 ? -2.571 -0.154 -0.348 1.00 90.88 127 ASN A CA 1
ATOM 988 C C . ASN A 1 127 ? -1.745 0.947 -1.018 1.00 90.88 127 ASN A C 1
ATOM 990 O O . ASN A 1 127 ? -1.117 0.702 -2.042 1.00 90.88 127 ASN A O 1
ATOM 994 N N . VAL A 1 128 ? -1.711 2.159 -0.461 1.00 91.81 128 VAL A N 1
ATOM 995 C CA . VAL A 1 128 ? -0.928 3.264 -1.047 1.00 91.81 128 VAL A CA 1
ATOM 996 C C . VAL A 1 128 ? 0.567 2.935 -1.055 1.00 91.81 128 VAL A C 1
ATOM 998 O O . VAL A 1 128 ? 1.251 3.133 -2.057 1.00 91.81 128 VAL A O 1
ATOM 1001 N N . THR A 1 129 ? 1.079 2.403 0.054 1.00 92.06 129 THR A N 1
ATOM 1002 C CA . THR A 1 129 ? 2.511 2.098 0.204 1.00 92.06 129 THR A CA 1
ATOM 1003 C C . THR A 1 129 ? 2.966 0.919 -0.654 1.00 92.06 129 THR A C 1
ATOM 1005 O O . THR A 1 129 ? 4.044 0.975 -1.244 1.00 92.06 129 THR A O 1
ATOM 1008 N N . SER A 1 130 ? 2.152 -0.131 -0.760 1.00 91.50 130 SER A N 1
ATOM 1009 C CA . SER A 1 130 ? 2.432 -1.284 -1.622 1.00 91.50 130 SER A CA 1
ATOM 1010 C C . SER A 1 130 ? 2.389 -0.913 -3.106 1.00 91.50 130 SER A C 1
ATOM 1012 O O . SER A 1 130 ? 3.340 -1.213 -3.827 1.00 91.50 130 SER A O 1
ATOM 1014 N N . LYS A 1 131 ? 1.382 -0.146 -3.544 1.00 90.19 131 LYS A N 1
ATOM 1015 C CA . LYS A 1 131 ? 1.294 0.370 -4.923 1.00 90.19 131 LYS A CA 1
ATOM 1016 C C . LYS A 1 131 ? 2.497 1.231 -5.297 1.00 90.19 131 LYS A C 1
ATOM 1018 O O . LYS A 1 131 ? 3.053 1.065 -6.376 1.00 90.19 131 LYS A O 1
ATOM 1023 N N . ALA A 1 132 ? 2.948 2.101 -4.392 1.00 91.56 132 ALA A N 1
ATOM 1024 C CA . ALA A 1 132 ? 4.155 2.895 -4.614 1.00 91.56 132 ALA A CA 1
ATOM 1025 C C . ALA A 1 132 ? 5.407 2.014 -4.783 1.00 91.56 132 ALA A C 1
ATOM 1027 O O . ALA A 1 132 ? 6.268 2.316 -5.610 1.00 91.56 132 ALA A O 1
ATOM 1028 N N . ALA A 1 133 ? 5.508 0.907 -4.036 1.00 91.31 133 ALA A N 1
ATOM 1029 C CA . ALA A 1 133 ? 6.598 -0.053 -4.198 1.00 91.31 133 ALA A CA 1
ATOM 1030 C C . ALA A 1 133 ? 6.544 -0.754 -5.564 1.00 91.31 133 ALA A C 1
ATOM 1032 O O . ALA A 1 133 ? 7.580 -0.864 -6.218 1.00 91.31 133 ALA A O 1
ATOM 1033 N N . PHE A 1 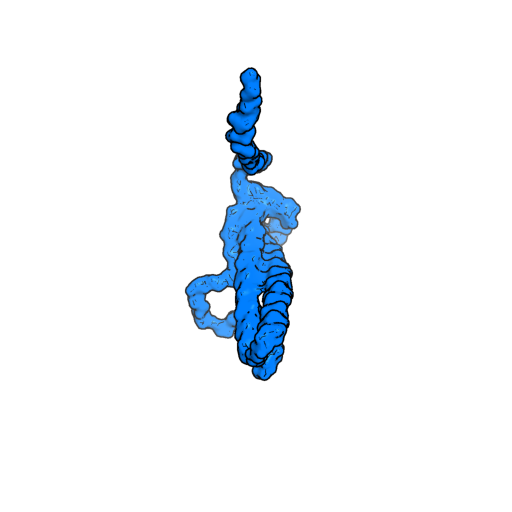134 ? 5.353 -1.165 -6.012 1.00 92.00 134 PHE A N 1
ATOM 1034 C CA . PHE A 1 134 ? 5.149 -1.745 -7.341 1.00 92.00 134 PHE A CA 1
ATOM 1035 C C . PHE A 1 134 ? 5.614 -0.785 -8.439 1.00 92.00 134 PHE A C 1
ATOM 1037 O O . PHE A 1 134 ? 6.497 -1.126 -9.229 1.00 92.00 134 PHE A O 1
ATOM 1044 N N . THR A 1 135 ? 5.085 0.442 -8.441 1.00 90.31 135 THR A N 1
ATOM 1045 C CA . THR A 1 135 ? 5.416 1.455 -9.448 1.00 90.31 135 THR A CA 1
ATOM 1046 C C . THR A 1 135 ? 6.919 1.717 -9.477 1.00 90.31 135 THR A C 1
ATOM 1048 O O . THR A 1 135 ? 7.529 1.589 -10.535 1.00 90.31 135 THR A O 1
ATOM 1051 N N . LYS A 1 136 ? 7.553 1.910 -8.315 1.00 92.25 136 LYS A N 1
ATOM 1052 C CA . LYS A 1 136 ? 9.004 2.124 -8.213 1.00 92.25 136 LYS A CA 1
ATOM 1053 C C . LYS A 1 136 ? 9.835 0.969 -8.785 1.00 92.25 136 LYS A C 1
ATOM 1055 O O . LYS A 1 136 ? 10.884 1.207 -9.378 1.00 92.25 136 LYS A O 1
ATOM 1060 N N . ILE A 1 137 ? 9.409 -0.280 -8.593 1.00 89.38 137 ILE A N 1
ATOM 1061 C CA . ILE A 1 137 ? 10.108 -1.452 -9.145 1.00 89.38 137 ILE A CA 1
ATOM 1062 C C . ILE A 1 137 ? 9.938 -1.501 -10.662 1.00 89.38 137 ILE A C 1
ATOM 1064 O O . ILE A 1 137 ? 10.925 -1.674 -11.375 1.00 89.38 137 ILE A O 1
ATOM 1068 N N . THR A 1 138 ? 8.719 -1.298 -11.162 1.00 89.69 138 THR A N 1
ATOM 1069 C CA . THR A 1 138 ? 8.466 -1.298 -12.610 1.00 89.69 138 THR A CA 1
ATOM 1070 C C . THR A 1 138 ? 9.216 -0.177 -13.328 1.00 89.69 138 THR A C 1
ATOM 1072 O O . THR A 1 138 ? 9.872 -0.445 -14.332 1.00 89.69 138 THR A O 1
ATOM 1075 N N . GLU A 1 139 ? 9.243 1.034 -12.770 1.00 89.56 139 GLU A N 1
ATOM 1076 C CA . GLU A 1 139 ? 10.024 2.156 -13.302 1.00 89.56 139 GLU A CA 1
ATOM 1077 C C . GLU A 1 139 ? 11.517 1.834 -13.338 1.00 89.56 139 GLU A C 1
ATOM 1079 O O . GLU A 1 139 ? 12.180 2.072 -14.345 1.00 89.56 139 GLU A O 1
ATOM 1084 N N . ARG A 1 140 ? 12.048 1.236 -12.263 1.00 87.75 140 ARG A N 1
ATOM 1085 C CA . ARG A 1 140 ? 13.478 0.933 -12.141 1.00 87.75 140 ARG A CA 1
ATOM 1086 C C . ARG A 1 140 ? 13.982 -0.059 -13.185 1.00 87.75 140 ARG A C 1
ATOM 1088 O O . ARG A 1 140 ? 15.141 0.043 -13.571 1.00 87.75 140 ARG A O 1
ATOM 1095 N N . TYR A 1 141 ? 13.161 -1.030 -13.581 1.00 85.25 141 TYR A N 1
ATOM 1096 C CA . TYR A 1 141 ? 13.597 -2.140 -14.436 1.00 85.25 141 TYR A CA 1
ATOM 1097 C C . TYR A 1 141 ? 13.008 -2.120 -15.849 1.00 85.25 141 TYR A C 1
ATOM 1099 O O . TYR A 1 141 ? 13.505 -2.838 -16.707 1.00 85.25 141 TYR A O 1
ATOM 1107 N N . THR A 1 142 ? 11.989 -1.297 -16.113 1.00 83.56 142 THR A N 1
ATOM 1108 C CA . THR A 1 142 ? 11.407 -1.142 -17.463 1.00 83.56 142 THR A CA 1
ATOM 1109 C C . THR A 1 142 ? 11.523 0.279 -18.014 1.00 83.56 142 THR A C 1
ATOM 1111 O O . THR A 1 142 ? 11.197 0.521 -19.172 1.00 83.56 142 THR A O 1
ATOM 1114 N N . GLY A 1 143 ? 11.932 1.250 -17.188 1.00 81.38 143 GLY A N 1
ATOM 1115 C CA . GLY A 1 143 ? 11.967 2.669 -17.554 1.00 81.38 143 GLY A CA 1
ATOM 1116 C C . GLY A 1 143 ? 10.577 3.304 -17.672 1.00 81.38 143 GLY A C 1
ATOM 1117 O O . GLY A 1 143 ? 10.472 4.501 -17.928 1.00 81.38 143 GLY A O 1
ATOM 1118 N N . ARG A 1 144 ? 9.507 2.522 -17.471 1.00 82.69 144 ARG A N 1
ATOM 1119 C CA . ARG A 1 144 ? 8.111 2.952 -17.571 1.00 82.69 144 ARG A CA 1
ATOM 1120 C C . ARG A 1 144 ? 7.377 2.688 -16.265 1.00 82.69 144 ARG A C 1
ATOM 1122 O O . ARG A 1 144 ? 7.461 1.603 -15.688 1.00 82.69 144 ARG A O 1
ATOM 1129 N N . ALA A 1 145 ? 6.609 3.677 -15.825 1.00 81.00 145 ALA A N 1
ATOM 1130 C CA . ALA A 1 145 ? 5.715 3.521 -14.694 1.00 81.00 145 ALA A CA 1
ATOM 1131 C C . ALA A 1 145 ? 4.536 2.635 -15.087 1.00 81.00 145 ALA A C 1
ATOM 1133 O O . ALA A 1 145 ? 3.812 2.941 -16.036 1.00 81.00 145 ALA A O 1
ATOM 1134 N N . LYS A 1 146 ? 4.324 1.538 -14.356 1.00 81.56 146 LYS A N 1
ATOM 1135 C CA . LYS A 1 146 ? 3.112 0.726 -14.486 1.00 81.56 146 LYS A CA 1
ATOM 1136 C C . LYS A 1 146 ? 2.294 0.820 -13.204 1.00 81.56 146 LYS A C 1
ATOM 1138 O O . LYS A 1 146 ? 2.821 0.889 -12.089 1.00 81.56 146 LYS A O 1
ATOM 1143 N N . ALA A 1 147 ? 0.977 0.840 -13.375 1.00 81.12 147 ALA A N 1
ATOM 1144 C CA . ALA A 1 147 ? 0.053 0.717 -12.262 1.00 81.12 147 ALA A CA 1
ATOM 1145 C C . ALA A 1 147 ? -0.034 -0.750 -11.830 1.00 81.12 147 ALA A C 1
ATOM 1147 O O . ALA A 1 147 ? -0.023 -1.650 -12.669 1.00 81.12 147 ALA A O 1
ATOM 1148 N N . SER A 1 148 ? -0.132 -0.972 -10.520 1.00 78.06 148 SER A N 1
ATOM 1149 C CA . SER A 1 148 ? -0.427 -2.293 -9.966 1.00 78.06 148 SER A CA 1
ATOM 1150 C C . SER A 1 148 ? -1.791 -2.790 -10.449 1.00 78.06 148 SER A C 1
ATOM 1152 O O . SER A 1 148 ? -2.738 -2.007 -10.555 1.00 78.06 148 SER A O 1
ATOM 1154 N N . ILE A 1 149 ? -1.902 -4.102 -10.664 1.00 76.19 149 ILE A N 1
ATOM 1155 C CA . ILE A 1 149 ? -3.166 -4.790 -10.975 1.00 76.19 149 ILE A CA 1
ATOM 1156 C C . ILE A 1 149 ? -4.183 -4.701 -9.826 1.00 76.19 149 ILE A C 1
ATOM 1158 O O . ILE A 1 149 ? -5.382 -4.813 -10.048 1.00 76.19 149 ILE A O 1
ATOM 1162 N N . PHE A 1 150 ? -3.723 -4.438 -8.598 1.00 72.81 150 PHE A N 1
ATOM 1163 C CA . PHE A 1 150 ? -4.573 -4.200 -7.426 1.00 72.81 150 PHE A CA 1
ATOM 1164 C C . PHE A 1 150 ? -5.016 -2.732 -7.312 1.00 72.81 150 PHE A C 1
ATOM 1166 O O . PHE A 1 150 ? -5.660 -2.312 -6.340 1.00 72.81 150 PHE A O 1
ATOM 1173 N N . LYS A 1 151 ? -4.658 -1.883 -8.281 1.00 69.81 151 LYS A N 1
ATOM 1174 C CA . LYS A 1 151 ? -5.269 -0.565 -8.415 1.00 69.81 151 LYS A CA 1
ATOM 1175 C C . LYS A 1 151 ? -6.673 -0.766 -8.977 1.00 69.81 151 LYS A C 1
ATOM 1177 O O . LYS A 1 151 ? -6.818 -1.100 -10.144 1.00 69.81 151 LYS A O 1
ATOM 1182 N N . LYS A 1 152 ? -7.701 -0.512 -8.156 1.00 59.31 152 LYS A N 1
ATOM 1183 C CA . LYS A 1 152 ? -9.064 -0.323 -8.662 1.00 59.31 152 LYS A CA 1
ATOM 1184 C C . LYS A 1 152 ? -9.007 0.719 -9.772 1.00 59.31 152 LYS A C 1
ATOM 1186 O O . LYS A 1 152 ? -8.699 1.883 -9.507 1.00 59.31 152 LYS A O 1
ATOM 1191 N N . SER A 1 153 ? -9.224 0.288 -11.007 1.00 51.28 153 SER A N 1
ATOM 1192 C CA . SER A 1 153 ? -9.553 1.222 -12.069 1.00 51.28 153 SER A CA 1
ATOM 1193 C C . SER A 1 153 ? -10.942 1.768 -11.744 1.00 51.28 153 SER A C 1
ATOM 1195 O O . SER A 1 153 ? -11.798 1.018 -11.283 1.00 51.28 153 SER A O 1
ATOM 1197 N N . SER A 1 154 ? -11.171 3.061 -11.944 1.00 51.09 154 SER A N 1
ATOM 1198 C CA . SER A 1 154 ? -12.500 3.660 -11.793 1.00 51.09 154 SER A CA 1
ATOM 1199 C C . SER A 1 154 ? -13.509 3.144 -12.827 1.00 51.09 154 SER A C 1
ATOM 1201 O O . SER A 1 154 ? -14.686 3.475 -12.730 1.00 51.09 154 SER A O 1
ATOM 1203 N N . LYS A 1 155 ? -13.083 2.327 -13.804 1.00 49.56 155 LYS A N 1
ATOM 1204 C CA . LYS A 1 155 ? -14.001 1.624 -14.697 1.00 49.56 155 LYS A CA 1
ATOM 1205 C C . LYS A 1 155 ? -14.665 0.494 -13.919 1.00 49.56 155 LYS A C 1
ATOM 1207 O O . LYS A 1 155 ? -13.990 -0.423 -13.450 1.00 49.56 155 LYS A O 1
ATOM 1212 N N . ALA A 1 156 ? -15.985 0.599 -13.778 1.00 47.62 156 ALA A N 1
ATOM 1213 C CA . ALA A 1 156 ? -16.821 -0.468 -13.256 1.00 47.62 156 ALA A CA 1
ATOM 1214 C C . ALA A 1 156 ? -16.482 -1.777 -13.996 1.00 47.62 156 ALA A C 1
ATOM 1216 O O . ALA A 1 156 ? -16.366 -1.755 -15.225 1.00 47.62 156 ALA A O 1
ATOM 1217 N N . PRO A 1 157 ? -16.273 -2.899 -13.286 1.00 49.28 157 PRO A N 1
ATOM 1218 C CA . PRO A 1 157 ? -16.040 -4.173 -13.946 1.00 49.28 157 PRO A CA 1
ATOM 1219 C C . PRO A 1 157 ? -17.268 -4.505 -14.800 1.00 49.28 157 PRO A C 1
ATOM 1221 O O . PRO A 1 157 ? -18.384 -4.574 -14.283 1.00 49.28 157 PRO A O 1
ATOM 1224 N N . SER A 1 158 ? -17.076 -4.694 -16.108 1.00 49.56 158 SER A N 1
ATOM 1225 C CA . SER A 1 158 ? -18.103 -5.305 -16.949 1.00 49.56 158 SER A CA 1
ATOM 1226 C C . SER A 1 158 ? -18.393 -6.679 -16.359 1.00 49.56 158 SER A C 1
ATOM 1228 O O . SER A 1 158 ? -17.463 -7.473 -16.189 1.00 49.56 158 SER A O 1
ATOM 1230 N N . LYS A 1 159 ? -19.655 -6.924 -15.991 1.00 44.31 159 LYS A N 1
ATOM 1231 C CA . LYS A 1 159 ? -20.137 -8.184 -15.417 1.00 44.31 159 LYS A CA 1
ATOM 1232 C C . LYS A 1 159 ? -19.668 -9.340 -16.308 1.00 44.31 159 LYS A C 1
ATOM 1234 O O . LYS A 1 159 ? -20.251 -9.588 -17.353 1.00 44.31 159 LYS A O 1
ATOM 1239 N N . THR A 1 160 ? -18.581 -9.999 -15.928 1.00 49.41 160 THR A N 1
ATOM 1240 C CA . THR A 1 160 ? -18.078 -11.207 -16.583 1.00 49.41 160 THR A CA 1
ATOM 1241 C C . THR A 1 160 ? -18.110 -12.323 -15.543 1.00 49.41 160 THR A C 1
ATOM 1243 O O . THR A 1 160 ? -17.783 -12.068 -14.381 1.00 49.41 160 THR A O 1
ATOM 1246 N N . PRO A 1 161 ? -18.545 -13.538 -15.916 1.00 46.69 161 PRO A N 1
ATOM 1247 C CA . PRO A 1 161 ? -18.938 -14.581 -14.964 1.00 46.69 161 PRO A CA 1
ATOM 1248 C C . PRO A 1 161 ? -17.779 -15.232 -14.186 1.00 46.69 161 PRO A C 1
ATOM 1250 O O . PRO A 1 161 ? -18.025 -16.068 -13.325 1.00 46.69 161 PRO A O 1
ATOM 1253 N N . TYR A 1 162 ? -16.527 -14.828 -14.423 1.00 43.97 162 TYR A N 1
ATOM 1254 C CA . TYR A 1 162 ? -15.341 -15.410 -13.786 1.00 43.97 162 TYR A CA 1
ATOM 1255 C C . TYR A 1 162 ? -14.476 -14.339 -13.107 1.00 43.97 162 TYR A C 1
ATOM 1257 O O . TYR A 1 162 ? -13.333 -14.100 -13.494 1.00 43.97 162 TYR A O 1
ATOM 1265 N N . SER A 1 163 ? -15.001 -13.648 -12.091 1.00 49.44 163 SER A N 1
ATOM 1266 C CA . SER A 1 163 ? -14.163 -12.771 -11.267 1.00 49.44 163 SER A CA 1
ATOM 1267 C C . SER A 1 163 ? -13.504 -13.580 -10.152 1.00 49.44 163 SER A C 1
ATOM 1269 O O . SER A 1 163 ? -14.165 -13.949 -9.182 1.00 49.44 163 SER A O 1
ATOM 1271 N N . LEU A 1 164 ? -12.197 -13.825 -10.273 1.00 50.00 164 LEU A N 1
ATOM 1272 C CA . LEU A 1 164 ? -11.338 -14.224 -9.155 1.00 50.00 164 LEU A CA 1
ATOM 1273 C C . LEU A 1 164 ? -11.677 -13.336 -7.947 1.00 50.00 164 LEU A C 1
ATOM 1275 O O . LEU A 1 164 ? -11.545 -12.112 -8.046 1.00 50.00 164 LEU A O 1
ATOM 1279 N N . GLU A 1 165 ? -12.161 -13.924 -6.844 1.00 55.28 165 GLU A N 1
ATOM 1280 C CA . GLU A 1 165 ? -12.535 -13.174 -5.640 1.00 55.28 165 GLU A CA 1
ATOM 1281 C C . GLU A 1 165 ? -11.373 -12.246 -5.258 1.00 55.28 165 GLU A C 1
ATOM 1283 O O . GLU A 1 165 ? -10.283 -12.681 -4.877 1.00 55.28 165 GLU A O 1
ATOM 1288 N N . THR A 1 166 ? -11.573 -10.937 -5.422 1.00 64.38 166 THR A N 1
ATOM 1289 C CA . THR A 1 166 ? -10.526 -9.968 -5.100 1.00 64.38 166 THR A CA 1
ATOM 1290 C C . THR A 1 166 ? -10.168 -10.076 -3.614 1.00 64.38 166 THR A C 1
ATOM 1292 O O . THR A 1 166 ? -11.011 -10.412 -2.783 1.00 64.38 166 THR A O 1
ATOM 1295 N N . ARG A 1 167 ? -8.924 -9.745 -3.236 1.00 58.62 167 ARG A N 1
ATOM 1296 C CA . ARG A 1 167 ? -8.466 -9.752 -1.827 1.00 58.62 167 ARG A CA 1
ATOM 1297 C C . ARG A 1 167 ? -9.394 -9.019 -0.858 1.00 58.62 167 ARG A C 1
ATOM 1299 O O . ARG A 1 167 ? -9.373 -9.291 0.334 1.00 58.62 167 ARG A O 1
ATOM 1306 N N . GLU A 1 168 ? -10.166 -8.063 -1.359 1.00 60.88 168 GLU A N 1
ATOM 1307 C CA . GLU A 1 168 ? -11.172 -7.339 -0.590 1.00 60.88 168 GLU A CA 1
ATOM 1308 C C . GLU A 1 168 ? -12.352 -8.222 -0.205 1.00 60.88 168 GLU A C 1
ATOM 1310 O O . GLU A 1 168 ? -12.781 -8.167 0.940 1.00 60.88 168 GLU A O 1
ATOM 1315 N N . VAL A 1 169 ? -12.827 -9.069 -1.118 1.00 70.25 169 VAL A N 1
ATOM 1316 C CA . VAL A 1 169 ? -13.875 -10.054 -0.837 1.00 70.25 169 VAL A CA 1
ATOM 1317 C C . VAL A 1 169 ? -13.369 -11.041 0.206 1.00 70.25 169 VAL A C 1
ATOM 1319 O O . VAL A 1 169 ? -14.022 -11.215 1.225 1.00 70.25 169 VAL A O 1
ATOM 1322 N N . GLN A 1 170 ? -12.156 -11.576 0.040 1.00 71.69 170 GLN A N 1
ATOM 1323 C CA . GLN A 1 170 ? -11.544 -12.472 1.030 1.00 71.69 170 GLN A CA 1
ATOM 1324 C C . GLN A 1 170 ? -11.349 -11.801 2.399 1.00 71.69 170 GLN A C 1
ATOM 1326 O O . GLN A 1 170 ? -11.605 -12.411 3.433 1.00 71.69 170 GLN A O 1
ATOM 1331 N N . PHE A 1 171 ? -10.937 -10.530 2.429 1.00 72.19 171 PHE A N 1
ATOM 1332 C CA . PHE A 1 171 ? -10.797 -9.768 3.670 1.00 72.19 171 PHE A CA 1
ATOM 1333 C C . PHE A 1 171 ? -12.146 -9.482 4.337 1.00 72.19 171 PHE A C 1
ATOM 1335 O O . PHE A 1 171 ? -12.241 -9.571 5.555 1.00 72.19 171 PHE A O 1
ATOM 1342 N N . LEU A 1 172 ? -13.186 -9.157 3.568 1.00 73.00 172 LEU A N 1
ATOM 1343 C CA . LEU A 1 172 ? -14.538 -8.929 4.081 1.00 73.00 172 LEU A CA 1
ATOM 1344 C C . LEU A 1 172 ? -15.188 -10.224 4.582 1.00 73.00 172 LEU A C 1
ATOM 1346 O O . LEU A 1 172 ? -15.867 -10.193 5.603 1.00 73.00 172 LEU A O 1
ATOM 1350 N N . LYS A 1 173 ? -14.953 -11.347 3.896 1.00 75.38 173 LYS A N 1
ATOM 1351 C CA . LYS A 1 173 ? -15.430 -12.686 4.274 1.00 75.38 173 LYS A CA 1
ATOM 1352 C C . LYS A 1 173 ? -14.760 -13.142 5.568 1.00 75.38 173 LYS A C 1
ATOM 1354 O O . LYS A 1 173 ? -15.451 -13.403 6.544 1.00 75.38 173 LYS A O 1
ATOM 1359 N N . LYS A 1 174 ? -13.429 -13.034 5.637 1.00 77.94 174 LYS A N 1
ATOM 1360 C CA . LYS A 1 174 ? -12.665 -13.278 6.864 1.00 77.94 174 LYS A CA 1
ATOM 1361 C C . LYS A 1 174 ? -13.057 -12.335 8.003 1.00 77.94 174 LYS A C 1
ATOM 1363 O O . LYS A 1 174 ? -13.139 -12.758 9.143 1.00 77.94 174 LYS A O 1
ATOM 1368 N N . LEU A 1 175 ? -13.331 -11.060 7.717 1.00 76.06 175 LEU A N 1
ATOM 1369 C CA . LEU A 1 175 ? -13.854 -10.131 8.722 1.00 76.06 175 LEU A CA 1
ATOM 1370 C C . LEU A 1 175 ? -15.251 -10.511 9.209 1.00 76.06 175 LEU A C 1
ATOM 1372 O O . LEU A 1 175 ? -15.560 -10.185 10.343 1.00 76.06 175 LEU A O 1
ATOM 1376 N N . LYS A 1 176 ? -16.106 -11.122 8.385 1.00 72.69 176 LYS A N 1
ATOM 1377 C CA . LYS A 1 176 ? -17.408 -11.630 8.834 1.00 72.69 176 LYS A CA 1
ATOM 1378 C C . LYS A 1 176 ? -17.242 -12.873 9.707 1.00 72.69 176 LYS A C 1
ATOM 1380 O O . LYS A 1 176 ? -17.796 -12.894 10.799 1.00 72.69 176 LYS A O 1
ATOM 1385 N N . GLU A 1 177 ? -16.421 -13.827 9.271 1.00 77.75 177 GLU A N 1
ATOM 1386 C CA . GLU A 1 177 ? -16.108 -15.064 10.003 1.00 77.75 177 GLU A CA 1
ATOM 1387 C C . GLU A 1 177 ? -15.440 -14.775 11.357 1.00 77.75 177 GLU A C 1
ATOM 1389 O O . GLU A 1 177 ? -15.930 -15.206 12.397 1.00 77.75 177 GLU A O 1
ATOM 1394 N N . ASP A 1 178 ? -14.390 -13.944 11.381 1.00 70.31 178 ASP A N 1
ATOM 1395 C CA . ASP A 1 178 ? -13.692 -13.535 12.612 1.00 70.31 178 ASP A CA 1
ATOM 1396 C C . ASP A 1 178 ? -14.595 -12.705 13.559 1.00 70.31 178 ASP A C 1
ATOM 1398 O O . ASP A 1 178 ? -14.232 -12.466 14.714 1.00 70.31 178 ASP A O 1
ATOM 1402 N N . MET A 1 179 ? -15.747 -12.215 13.078 1.00 59.75 179 MET A N 1
ATOM 1403 C CA . MET A 1 179 ? -16.691 -11.375 13.831 1.00 59.75 179 MET A CA 1
ATOM 1404 C C . MET A 1 179 ? -18.025 -12.070 14.141 1.00 59.75 179 MET A C 1
ATOM 1406 O O . MET A 1 179 ? -18.891 -11.423 14.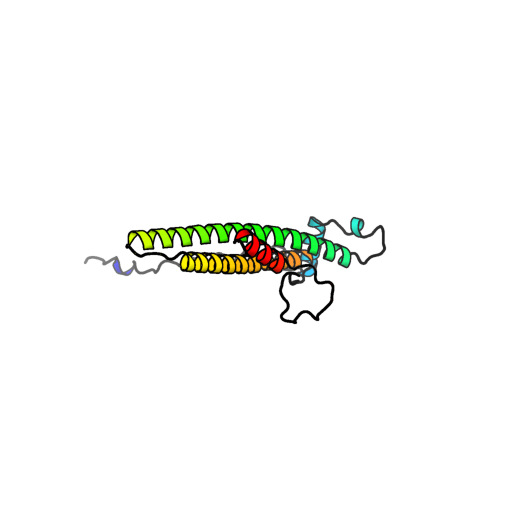731 1.00 59.75 179 MET A O 1
ATOM 1410 N N . GLY A 1 180 ? -18.174 -13.357 13.803 1.00 51.78 180 GLY A N 1
ATOM 1411 C CA . GLY A 1 180 ? -19.321 -14.186 14.187 1.00 51.78 180 GLY A CA 1
ATOM 1412 C C . GLY A 1 180 ? -20.637 -13.856 13.475 1.00 51.78 180 GLY A C 1
ATOM 1413 O O . GLY A 1 180 ? -21.674 -13.824 14.135 1.00 51.78 180 GLY A O 1
ATOM 1414 N N . PHE A 1 181 ? -20.590 -13.576 12.169 1.00 45.97 181 PHE A N 1
ATOM 1415 C CA . PHE A 1 181 ? -21.777 -13.540 11.300 1.00 45.97 181 PHE A CA 1
ATOM 1416 C C . PHE A 1 181 ? -22.033 -14.881 10.622 1.00 45.97 181 PHE A C 1
ATOM 1418 O O . PHE A 1 181 ? -21.033 -15.520 10.228 1.00 45.97 181 PHE A O 1
#

Sequence (181 aa):
MKLVWSKFAKIKKIQKLPAQKSPTRFSSMDKQSLADKAARRKFGEGADFLTKQGMQTKSVRDVAVKDYALKAENKMFFRTLNKELKSSRIKTAGGIKGLKAKGTKVPKASIFKAKTKGAIKSYNKANVTSKAAFTKITERYTGRAKASIFKKSSKAPSKTPYSLETREVQFLKKLKEDMGF

Radius of gyration: 26.59 Å; chains: 1; bounding box: 55×76×65 Å

Secondary structure (DSSP, 8-state):
----GGGTTT-----PPPPPPPPPTTTTS-HHHHHHHHHHHHH--GGGGTSSS---HHHHHHHHHHHHHHHHHHHHHHHHHHHHHHHHHHHHHHHHHHHHHTT----HHHHHHHHHHHHHHHHHHHHHHHHHHHHHHHHHHHSS----TTS--SSPPP--S-----HHHHHHHHHHHTTT-

pLDDT: mean 76.06, std 16.2, range [41.66, 95.12]

Foldseek 3Di:
DDDPPVVVVPPPPPPPDPDDPPDPPCVPPDLQVQLQVLLCVPVNDCPVVPPDDPDDSLVVSLVVLLVVLVVQLVVQLVVQLVVQLVVLVVVLVVVVVVCVVVVHDDDPVNSVVSSVVSNVVSNVVSNVRSQVSSQVSSCNNRVDGDGRPLPPDPDDPDDDPDDDCPVVNVVVVVVCVVVPD